Protein AF-A0A080WN33-F1 (afdb_monomer_lite)

Secondary structure (DSSP, 8-state):
--SGGGEEEEEEEEEE-TTSSEEEEEEE---TT-----TTHHHHHHTTT--TT-TT-THHHHHHHHSPP-HHHHHHHHHHHHHHT--

Organism: Trichophyton rubrum (strain ATCC MYA-4607 / CBS 118892) (NCBI:txid559305)

Structure (mmCIF, N/CA/C/O backbone):
data_AF-A0A080WN33-F1
#
_entry.id   AF-A0A080WN33-F1
#
loop_
_atom_site.group_PDB
_atom_site.id
_atom_site.type_symbol
_atom_site.label_atom_id
_atom_site.label_alt_id
_atom_site.label_comp_id
_atom_site.label_asym_id
_atom_site.label_entity_id
_atom_site.label_seq_id
_atom_site.pdbx_PDB_ins_code
_atom_site.Cartn_x
_atom_site.Cartn_y
_atom_site.Cartn_z
_atom_site.occupancy
_atom_site.B_iso_or_equiv
_atom_site.auth_seq_id
_atom_site.auth_comp_id
_atom_site.auth_asym_id
_atom_site.auth_atom_id
_atom_site.pdbx_PDB_model_num
ATOM 1 N N . MET A 1 1 ? -4.615 -1.430 -7.458 1.00 65.81 1 MET A N 1
ATOM 2 C CA . MET A 1 1 ? -3.995 -2.533 -6.702 1.00 65.81 1 MET A CA 1
ATOM 3 C C . MET A 1 1 ? -3.296 -1.998 -5.461 1.00 65.81 1 MET A C 1
ATOM 5 O O . MET A 1 1 ? -3.954 -2.030 -4.443 1.00 65.81 1 MET A O 1
ATOM 9 N N . PHE A 1 2 ? -2.082 -1.424 -5.506 1.00 63.00 2 PHE A N 1
ATOM 10 C CA . PHE A 1 2 ? -1.483 -0.802 -4.307 1.00 63.00 2 PHE A CA 1
ATOM 11 C C . PHE A 1 2 ? -1.476 0.736 -4.393 1.00 63.00 2 PHE A C 1
ATOM 13 O O . PHE A 1 2 ? -0.659 1.325 -5.100 1.00 63.00 2 PHE A O 1
ATOM 20 N N . ASN A 1 3 ? -2.458 1.368 -3.746 1.00 69.94 3 ASN A N 1
ATOM 21 C CA . ASN A 1 3 ? -2.664 2.819 -3.629 1.00 69.94 3 ASN A CA 1
ATOM 22 C C . ASN A 1 3 ? -3.384 3.088 -2.291 1.00 69.94 3 ASN A C 1
ATOM 24 O O . ASN A 1 3 ? -4.150 2.226 -1.859 1.00 69.94 3 ASN A O 1
ATOM 28 N N . GLY A 1 4 ? -3.214 4.263 -1.677 1.00 62.06 4 GLY A N 1
ATOM 29 C CA . GLY A 1 4 ? -3.856 4.628 -0.409 1.00 62.06 4 GLY A CA 1
ATOM 30 C C . GLY A 1 4 ? -5.383 4.505 -0.440 1.00 62.06 4 GLY A C 1
ATOM 31 O O . GLY A 1 4 ? -5.994 4.109 0.544 1.00 62.06 4 GLY A O 1
ATOM 32 N N . LYS A 1 5 ? -6.006 4.709 -1.609 1.00 77.38 5 LYS A N 1
ATOM 33 C CA . LYS A 1 5 ? -7.458 4.523 -1.818 1.00 77.38 5 LYS A CA 1
ATOM 34 C C . LYS A 1 5 ? -7.940 3.072 -1.677 1.00 77.38 5 LYS A C 1
ATOM 36 O O . LYS A 1 5 ? -9.129 2.852 -1.474 1.00 77.38 5 LYS A O 1
ATOM 41 N N . ASN A 1 6 ? -7.037 2.100 -1.788 1.00 82.00 6 ASN A N 1
ATOM 42 C CA . ASN A 1 6 ? -7.347 0.675 -1.670 1.00 82.00 6 ASN A CA 1
ATOM 43 C C . ASN A 1 6 ? -7.072 0.149 -0.249 1.00 82.00 6 ASN A C 1
ATOM 45 O O . 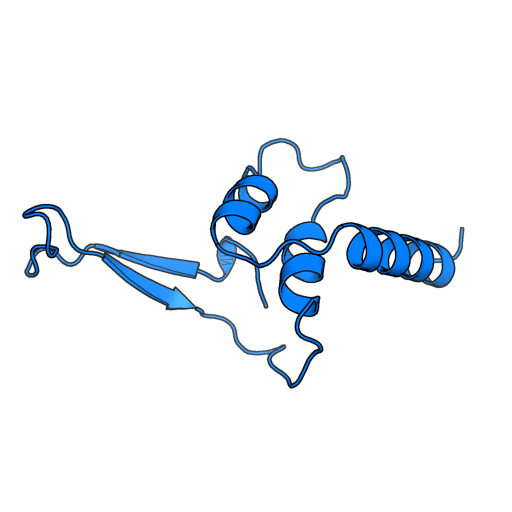ASN A 1 6 ? -7.177 -1.053 -0.019 1.00 82.00 6 ASN A O 1
ATOM 49 N N . ILE A 1 7 ? -6.729 1.023 0.703 1.00 84.88 7 ILE A N 1
ATOM 50 C CA . ILE A 1 7 ? -6.546 0.672 2.112 1.00 84.88 7 ILE A CA 1
ATOM 51 C C . ILE A 1 7 ? -7.753 1.174 2.896 1.00 84.88 7 ILE A C 1
ATOM 53 O O . ILE A 1 7 ? -7.986 2.375 3.013 1.00 84.88 7 ILE A O 1
ATOM 57 N N . LEU A 1 8 ? -8.520 0.238 3.447 1.00 88.19 8 LEU A N 1
ATOM 58 C CA . LEU A 1 8 ? -9.604 0.531 4.370 1.00 88.19 8 LEU A CA 1
ATOM 59 C C . LEU A 1 8 ? -9.060 0.514 5.798 1.00 88.19 8 LEU A C 1
ATOM 61 O O . LEU A 1 8 ? -8.408 -0.448 6.204 1.00 88.19 8 LEU A O 1
ATOM 65 N N . VAL A 1 9 ? -9.372 1.560 6.558 1.00 89.50 9 VAL A N 1
ATOM 66 C CA . VAL A 1 9 ? -9.057 1.665 7.984 1.00 89.50 9 VAL A CA 1
ATOM 67 C C . VAL A 1 9 ? -10.364 1.878 8.736 1.00 89.50 9 VAL A C 1
ATOM 69 O O . VAL A 1 9 ? -11.073 2.850 8.479 1.00 89.50 9 VAL A O 1
ATOM 72 N N . ALA A 1 10 ? -10.686 0.976 9.657 1.00 90.62 10 ALA A N 1
ATOM 73 C CA . ALA A 1 10 ? -11.850 1.081 10.528 1.00 90.62 10 ALA A CA 1
ATOM 74 C C . ALA A 1 10 ? -11.399 1.112 11.990 1.00 90.62 10 ALA A C 1
ATOM 76 O O . ALA A 1 10 ? -10.643 0.250 12.426 1.00 90.62 10 ALA A O 1
ATOM 77 N N . GLU A 1 11 ? -11.844 2.106 12.758 1.00 90.62 11 GLU A N 1
ATOM 78 C CA . GLU A 1 11 ? -11.596 2.128 14.201 1.00 90.62 11 GLU A CA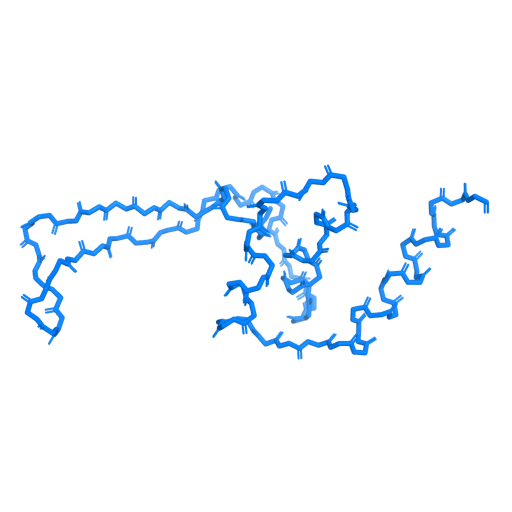 1
ATOM 79 C C . GLU A 1 11 ? -12.457 1.067 14.892 1.00 90.62 11 GLU A C 1
ATOM 81 O O . GLU A 1 11 ? -13.663 0.978 14.652 1.00 90.62 11 GLU A O 1
ATOM 86 N N . ASN A 1 12 ? -11.836 0.278 15.766 1.00 89.00 12 ASN A N 1
ATOM 87 C CA . ASN A 1 12 ? -12.515 -0.729 16.564 1.00 89.00 12 ASN A CA 1
ATOM 88 C C . ASN A 1 12 ? -12.592 -0.259 18.026 1.00 89.00 12 ASN A C 1
ATOM 90 O O . ASN A 1 12 ? -11.646 -0.470 18.787 1.00 89.00 12 ASN A O 1
ATOM 94 N N . PRO A 1 13 ? -13.708 0.364 18.451 1.00 85.50 13 PRO A N 1
ATOM 95 C CA . PRO A 1 13 ? -13.823 0.947 19.788 1.00 85.50 13 PRO A CA 1
ATOM 96 C C . PRO A 1 13 ? -13.883 -0.106 20.903 1.00 85.50 13 PRO A C 1
ATOM 98 O O . PRO A 1 13 ? -13.680 0.219 22.069 1.00 85.50 13 PRO A O 1
ATOM 101 N N . ASN A 1 14 ? -14.153 -1.369 20.560 1.00 86.56 14 ASN A N 1
ATOM 102 C CA . ASN A 1 14 ? -14.245 -2.470 21.518 1.00 86.56 14 ASN A CA 1
ATOM 103 C C . ASN A 1 14 ? -12.893 -3.149 21.771 1.00 86.56 14 ASN A C 1
ATOM 105 O O . ASN A 1 14 ? -12.808 -4.066 22.589 1.00 86.56 14 ASN A O 1
ATOM 109 N N . ARG A 1 15 ? -11.841 -2.724 21.065 1.00 86.38 15 ARG A N 1
ATOM 110 C CA . ARG A 1 15 ? -10.501 -3.285 21.170 1.00 86.38 15 ARG A CA 1
ATOM 111 C C . ARG A 1 15 ? -9.515 -2.178 21.516 1.00 86.38 15 ARG A C 1
ATOM 113 O O . ARG A 1 15 ? -9.495 -1.117 20.902 1.00 86.38 15 ARG A O 1
ATOM 120 N N . ILE A 1 16 ? -8.669 -2.451 22.498 1.00 84.44 16 ILE A N 1
ATOM 121 C CA . ILE A 1 16 ? -7.523 -1.609 22.831 1.00 84.44 16 ILE A CA 1
ATOM 122 C C . ILE A 1 16 ? -6.302 -2.257 22.177 1.00 84.44 16 ILE A C 1
ATOM 124 O O . ILE A 1 16 ? -6.193 -3.484 22.146 1.00 84.44 16 ILE A O 1
ATOM 128 N N . ASN A 1 17 ? -5.428 -1.450 21.579 1.00 85.00 17 ASN A N 1
ATOM 129 C CA . ASN A 1 17 ? -4.191 -1.958 20.993 1.00 85.00 17 ASN A CA 1
ATOM 130 C C . ASN A 1 17 ? -3.187 -2.382 22.085 1.00 85.00 17 ASN A C 1
ATOM 132 O O . ASN A 1 17 ? -3.365 -2.081 23.266 1.00 85.00 17 ASN A O 1
ATOM 136 N N . ASP A 1 18 ? -2.095 -3.032 21.687 1.00 84.12 18 ASP A N 1
ATOM 137 C CA . ASP A 1 18 ? -1.089 -3.569 22.620 1.00 84.12 18 ASP A CA 1
ATOM 138 C C . ASP A 1 18 ? -0.360 -2.487 23.448 1.00 84.12 18 ASP A C 1
ATOM 140 O O . ASP A 1 18 ? 0.351 -2.794 24.400 1.00 84.12 18 ASP A O 1
ATOM 144 N N . GLN A 1 19 ? -0.546 -1.210 23.103 1.00 86.56 19 GLN A N 1
ATOM 145 C CA . GLN A 1 19 ? 0.028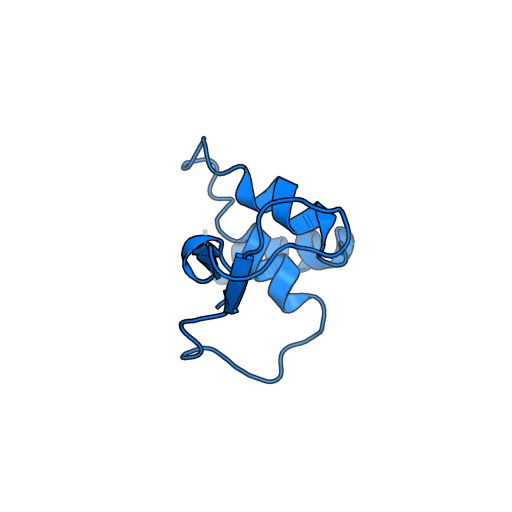 -0.041 23.774 1.00 86.56 19 GLN A CA 1
ATOM 146 C C . GLN A 1 19 ? -1.008 0.718 24.625 1.00 86.56 19 GLN A C 1
ATOM 148 O O . GLN A 1 19 ? -0.727 1.818 25.099 1.00 86.56 19 GLN A O 1
ATOM 153 N N . GLY A 1 20 ? -2.212 0.168 24.820 1.00 84.31 20 GLY A N 1
ATOM 154 C CA . GLY A 1 20 ? -3.268 0.810 25.609 1.00 84.31 20 GLY A CA 1
ATOM 155 C C . GLY A 1 20 ? -4.050 1.906 24.866 1.00 84.31 20 GLY A C 1
ATOM 156 O O . GLY A 1 20 ? -4.838 2.616 25.485 1.00 84.31 20 GLY A O 1
ATOM 157 N N . GLY A 1 21 ? -3.833 2.066 23.558 1.00 88.00 21 GLY A N 1
ATOM 158 C CA . GLY A 1 21 ? -4.466 3.077 22.706 1.00 88.00 21 GLY A CA 1
ATOM 159 C C . GLY A 1 21 ? -5.570 2.535 21.790 1.00 88.00 21 GLY A C 1
ATOM 160 O O . GLY A 1 21 ? -5.995 1.384 21.892 1.00 88.00 21 GLY A O 1
ATOM 161 N N . ARG A 1 22 ? -6.024 3.382 20.855 1.00 91.12 22 ARG A N 1
ATOM 162 C CA . ARG A 1 22 ? -7.052 3.037 19.854 1.00 91.12 22 ARG A CA 1
ATOM 163 C C . ARG A 1 22 ? -6.620 1.855 18.982 1.00 91.12 22 ARG A C 1
ATOM 165 O O . ARG A 1 22 ? -5.465 1.790 18.553 1.00 91.12 22 ARG A O 1
ATOM 172 N N . SER A 1 23 ? -7.551 0.948 18.698 1.00 91.25 23 SER A N 1
ATOM 173 C CA . SER A 1 23 ? -7.344 -0.173 17.780 1.00 91.25 23 SER A CA 1
ATOM 174 C C . SER A 1 23 ? -7.986 0.107 16.425 1.00 91.25 23 SER A C 1
ATOM 176 O O . SER A 1 23 ? -9.053 0.717 16.348 1.00 91.25 23 SER A O 1
ATOM 178 N N . PHE A 1 24 ? -7.328 -0.344 15.360 1.00 90.62 24 PHE A N 1
ATOM 179 C CA . PHE A 1 24 ? -7.796 -0.184 13.991 1.00 90.62 24 PHE A CA 1
ATOM 180 C C . PHE A 1 24 ? -7.729 -1.522 13.265 1.00 90.62 24 PHE A C 1
ATOM 182 O O . PHE A 1 24 ? -6.711 -2.214 13.324 1.00 90.62 24 PHE A O 1
ATOM 189 N N . ASP A 1 25 ? -8.800 -1.850 12.556 1.00 90.06 25 ASP A N 1
ATOM 190 C CA . ASP A 1 25 ? -8.845 -2.942 11.599 1.00 90.06 25 ASP A CA 1
ATOM 191 C C . ASP A 1 25 ? -8.449 -2.379 10.227 1.00 90.06 25 ASP A C 1
ATOM 193 O O . ASP A 1 25 ? -9.074 -1.448 9.711 1.00 90.06 25 ASP A O 1
ATOM 197 N N . ILE A 1 26 ? -7.366 -2.914 9.660 1.00 89.69 26 ILE A N 1
ATOM 198 C CA . ILE A 1 26 ? -6.800 -2.472 8.382 1.00 89.69 26 ILE A CA 1
ATOM 199 C C . ILE A 1 26 ? -6.992 -3.589 7.361 1.00 89.69 26 ILE A C 1
ATOM 201 O O . ILE A 1 26 ? -6.601 -4.730 7.606 1.00 89.69 26 ILE A O 1
ATOM 205 N N . ALA A 1 27 ? -7.568 -3.261 6.208 1.00 88.94 27 ALA A N 1
ATOM 206 C CA . ALA A 1 27 ? -7.787 -4.211 5.127 1.00 88.94 27 ALA A CA 1
ATOM 207 C C . ALA A 1 27 ? -7.360 -3.629 3.778 1.00 88.94 27 ALA A C 1
ATOM 209 O O . ALA A 1 27 ? -7.672 -2.483 3.455 1.00 88.94 27 ALA A O 1
ATOM 210 N N . LEU A 1 28 ? -6.695 -4.450 2.962 1.00 87.06 28 LEU A N 1
ATOM 211 C CA . LEU A 1 28 ? -6.501 -4.153 1.546 1.00 87.06 28 LEU A CA 1
ATOM 212 C C . LEU A 1 28 ? -7.757 -4.585 0.784 1.00 87.06 28 LEU A C 1
ATOM 214 O O . LEU A 1 28 ? -8.214 -5.726 0.906 1.00 87.06 28 LEU A O 1
ATOM 218 N N . VAL A 1 29 ? -8.319 -3.671 0.005 1.00 87.00 29 VAL A N 1
ATOM 219 C CA . VAL A 1 29 ? -9.524 -3.883 -0.801 1.00 87.00 29 VAL A CA 1
ATOM 220 C C . VAL A 1 29 ? -9.209 -3.719 -2.289 1.00 87.00 29 VAL A C 1
ATOM 222 O O . VAL A 1 29 ? -8.112 -3.307 -2.660 1.00 87.00 29 VAL A O 1
ATOM 225 N N . ASP A 1 30 ? -10.176 -4.046 -3.151 1.00 81.81 30 ASP A N 1
ATOM 226 C CA . ASP A 1 30 ? -10.042 -3.897 -4.607 1.00 81.81 30 ASP A CA 1
ATOM 227 C C . ASP A 1 30 ? -8.863 -4.709 -5.201 1.00 81.81 30 ASP A C 1
ATOM 229 O O . ASP A 1 30 ? -7.841 -4.201 -5.679 1.00 81.81 30 ASP A O 1
ATOM 233 N N . TRP A 1 31 ? -9.033 -6.035 -5.141 1.00 84.25 31 TRP A N 1
ATOM 234 C CA . TRP A 1 31 ? -8.085 -7.052 -5.611 1.00 84.25 31 TRP A CA 1
ATOM 235 C C . TRP A 1 31 ? -8.227 -7.387 -7.105 1.00 84.25 31 TRP A C 1
ATOM 237 O O . TRP A 1 31 ? -7.663 -8.374 -7.568 1.00 84.25 31 TRP A O 1
ATOM 247 N N . THR A 1 32 ? -8.969 -6.602 -7.889 1.00 83.06 32 THR A N 1
ATOM 248 C CA . THR A 1 32 ? -9.285 -6.924 -9.297 1.00 83.06 32 THR A CA 1
ATOM 249 C C . THR A 1 32 ? -8.050 -7.117 -10.173 1.00 83.06 32 THR A C 1
ATOM 251 O O . THR A 1 32 ? -8.073 -7.875 -11.136 1.00 83.06 32 THR A O 1
ATOM 254 N N . ASN A 1 33 ? -6.960 -6.432 -9.833 1.00 77.19 33 ASN A N 1
ATOM 255 C CA . ASN A 1 33 ? -5.691 -6.496 -10.548 1.00 77.19 33 ASN A CA 1
ATOM 256 C C . ASN A 1 33 ? -4.636 -7.304 -9.783 1.00 77.19 33 ASN A C 1
ATOM 258 O O . ASN A 1 33 ? -3.449 -7.095 -10.017 1.00 77.19 33 ASN A O 1
ATOM 262 N N . ALA A 1 34 ? -5.052 -8.166 -8.851 1.00 83.12 34 ALA A N 1
ATOM 263 C CA . ALA A 1 34 ? -4.147 -9.013 -8.096 1.00 83.12 34 ALA A CA 1
ATOM 264 C C . ALA A 1 34 ? -3.566 -10.141 -8.937 1.00 83.12 34 ALA A C 1
ATOM 266 O O . ALA A 1 34 ? -4.251 -10.765 -9.743 1.00 83.12 34 ALA A O 1
ATOM 267 N N . GLY A 1 35 ? -2.281 -10.401 -8.733 1.00 84.88 35 GLY A N 1
ATOM 268 C CA . GLY A 1 35 ? -1.558 -11.405 -9.486 1.00 84.88 35 GLY A CA 1
ATOM 269 C C . GLY A 1 35 ? -0.167 -11.638 -8.925 1.00 84.88 35 GLY A C 1
ATOM 270 O O . GLY A 1 35 ? 0.297 -10.932 -8.030 1.00 84.88 35 GLY A O 1
ATOM 271 N N . TRP A 1 36 ? 0.492 -12.644 -9.486 1.00 86.81 36 TRP A N 1
ATOM 272 C CA . TRP A 1 36 ? 1.876 -12.974 -9.185 1.00 86.81 36 TRP A CA 1
ATOM 273 C C . TRP A 1 36 ? 2.785 -12.007 -9.933 1.00 86.81 36 TRP A C 1
ATOM 275 O O . TRP A 1 36 ? 3.189 -12.254 -11.069 1.00 86.81 36 TRP A O 1
ATOM 285 N N . TYR A 1 37 ? 3.049 -10.871 -9.301 1.00 84.94 37 TYR A N 1
ATOM 286 C CA . TYR A 1 37 ? 3.972 -9.871 -9.811 1.00 84.94 37 TYR A CA 1
ATOM 287 C C . TYR A 1 37 ? 5.330 -9.972 -9.108 1.00 84.94 37 TYR A C 1
ATOM 289 O O . TYR A 1 37 ? 5.403 -10.478 -7.990 1.00 84.94 37 TYR A O 1
ATOM 297 N N . PRO A 1 38 ? 6.412 -9.480 -9.735 1.00 85.56 38 PRO A N 1
ATOM 298 C CA . PRO A 1 38 ? 7.706 -9.370 -9.072 1.00 85.56 38 PRO A CA 1
ATOM 299 C C . PRO A 1 38 ? 7.639 -8.513 -7.800 1.00 85.56 38 PRO A C 1
ATOM 301 O O . PRO A 1 38 ? 6.904 -7.532 -7.764 1.00 85.56 38 PRO A O 1
ATOM 304 N N . ASP A 1 39 ? 8.495 -8.788 -6.816 1.00 83.69 39 ASP A N 1
ATOM 305 C CA . ASP A 1 39 ? 8.471 -8.136 -5.489 1.00 83.69 39 ASP A CA 1
ATOM 306 C C . ASP A 1 39 ? 8.550 -6.596 -5.516 1.00 83.69 39 ASP A C 1
ATOM 308 O O . ASP A 1 39 ? 8.100 -5.910 -4.606 1.00 83.69 39 ASP A O 1
ATOM 312 N N . PHE A 1 40 ? 9.124 -6.013 -6.572 1.00 82.50 40 PHE A N 1
ATOM 313 C CA . PHE A 1 40 ? 9.231 -4.557 -6.724 1.00 82.50 40 PHE A CA 1
ATOM 314 C C . PHE A 1 40 ? 7.959 -3.905 -7.296 1.00 82.50 40 PHE A C 1
ATOM 316 O O . PHE A 1 40 ? 7.898 -2.680 -7.424 1.00 82.50 40 PHE A O 1
ATOM 323 N N . TRP A 1 41 ? 6.967 -4.702 -7.699 1.00 83.88 41 TRP A N 1
ATOM 324 C CA . TRP A 1 41 ? 5.777 -4.239 -8.405 1.00 83.88 41 TRP A CA 1
ATOM 325 C C . TRP A 1 41 ? 4.904 -3.331 -7.549 1.00 83.88 41 TRP A C 1
ATOM 327 O O . TRP A 1 41 ? 4.428 -2.309 -8.037 1.00 83.88 41 TRP A O 1
ATOM 337 N N . GLU A 1 42 ? 4.734 -3.650 -6.267 1.00 81.75 42 GLU A N 1
ATOM 338 C CA . GLU A 1 42 ? 3.948 -2.820 -5.349 1.00 81.75 42 GLU A CA 1
ATOM 339 C C . GLU A 1 42 ? 4.591 -1.449 -5.145 1.00 81.75 42 GLU A C 1
ATOM 341 O O . GLU A 1 42 ? 3.907 -0.430 -5.225 1.00 81.75 42 GLU A O 1
ATOM 346 N N . PHE A 1 43 ? 5.920 -1.412 -5.009 1.00 82.00 43 PHE A N 1
ATOM 347 C CA . PHE A 1 43 ? 6.680 -0.166 -4.937 1.00 82.00 43 PHE A CA 1
ATOM 348 C C . 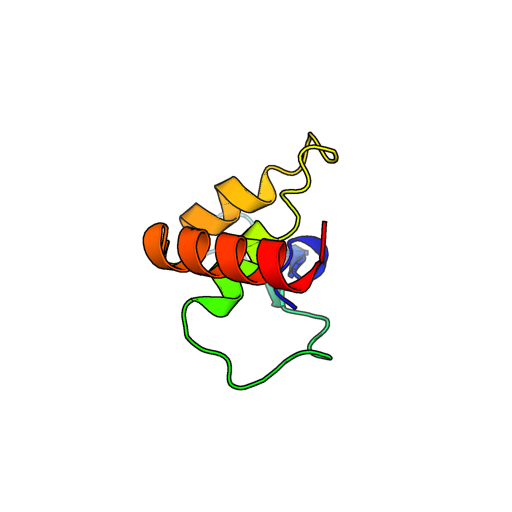PHE A 1 43 ? 6.545 0.659 -6.225 1.00 82.00 43 PHE A C 1
ATOM 350 O O . PHE A 1 43 ? 6.304 1.864 -6.178 1.00 82.00 43 PHE A O 1
ATOM 357 N N . PHE A 1 44 ? 6.631 0.012 -7.392 1.00 81.00 44 PHE A N 1
ATOM 358 C CA . PHE A 1 44 ? 6.403 0.674 -8.677 1.00 81.00 44 PHE A CA 1
ATOM 359 C C . PHE A 1 44 ? 4.977 1.237 -8.794 1.00 81.00 44 PHE A C 1
ATOM 361 O O . PHE A 1 44 ? 4.797 2.375 -9.223 1.00 81.00 44 PHE A O 1
ATOM 368 N N . ARG A 1 45 ? 3.960 0.479 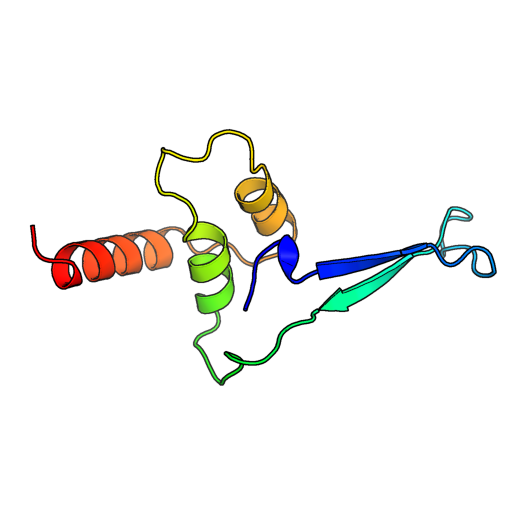-8.368 1.00 79.69 45 ARG A N 1
ATOM 369 C CA . ARG A 1 45 ? 2.555 0.912 -8.374 1.00 79.69 45 ARG A CA 1
ATOM 370 C C . ARG A 1 45 ? 2.299 2.070 -7.416 1.00 79.69 45 ARG A C 1
ATOM 372 O O . ARG A 1 45 ? 1.620 3.011 -7.819 1.00 79.69 45 ARG A O 1
ATOM 379 N N . ALA A 1 46 ? 2.884 2.042 -6.220 1.00 79.19 46 ALA A N 1
ATOM 380 C CA . ALA A 1 46 ? 2.835 3.151 -5.269 1.00 79.19 46 ALA A CA 1
ATOM 381 C C . ALA A 1 46 ? 3.521 4.416 -5.816 1.00 79.19 46 ALA A C 1
ATOM 383 O O . ALA A 1 46 ? 3.094 5.525 -5.519 1.00 79.19 46 ALA A O 1
ATOM 384 N N . ALA A 1 47 ? 4.545 4.252 -6.663 1.00 74.62 47 ALA A N 1
ATOM 385 C CA . ALA A 1 47 ? 5.268 5.334 -7.333 1.00 74.62 47 ALA A CA 1
ATOM 386 C C . ALA A 1 47 ? 4.636 5.806 -8.657 1.00 74.62 47 ALA A C 1
ATOM 388 O O . ALA A 1 47 ? 5.106 6.783 -9.246 1.00 74.62 47 ALA A O 1
ATOM 389 N N . SER A 1 48 ? 3.617 5.102 -9.159 1.00 67.88 48 SER A N 1
ATOM 390 C CA . SER A 1 48 ? 2.966 5.370 -10.446 1.00 67.88 48 SER A CA 1
ATOM 391 C C . SER A 1 48 ? 2.132 6.661 -10.500 1.00 67.88 48 SER A C 1
ATOM 393 O O . SER A 1 48 ? 2.012 7.192 -11.603 1.00 67.88 48 SER A O 1
ATOM 395 N N . PRO A 1 49 ? 1.582 7.209 -9.392 1.00 62.22 49 PRO A N 1
ATOM 396 C CA . PRO A 1 49 ? 0.953 8.528 -9.397 1.00 62.22 49 PRO A CA 1
ATOM 397 C C . PRO A 1 49 ? 1.927 9.689 -9.616 1.00 62.22 49 PRO A C 1
ATOM 399 O O . PRO A 1 49 ? 1.470 10.820 -9.684 1.00 62.22 49 PRO A O 1
ATOM 402 N N . MET A 1 50 ? 3.242 9.455 -9.762 1.00 53.59 50 MET A N 1
ATOM 403 C CA . MET A 1 50 ? 4.224 10.508 -10.069 1.00 53.59 50 MET A CA 1
ATOM 404 C C . MET A 1 50 ? 4.117 11.058 -11.505 1.00 53.59 50 MET A C 1
ATOM 406 O O . MET A 1 50 ? 5.122 11.264 -12.186 1.00 53.59 50 MET A O 1
ATOM 410 N N . GLY A 1 51 ? 2.904 11.336 -11.978 1.00 50.88 51 GLY A N 1
ATOM 411 C CA . GLY A 1 51 ? 2.706 12.547 -12.753 1.00 50.88 51 GLY A CA 1
ATOM 412 C C . GLY A 1 51 ? 2.865 13.700 -11.771 1.00 50.88 51 GLY A C 1
ATOM 413 O O . GLY A 1 51 ? 2.130 13.779 -10.794 1.00 50.88 51 GLY A O 1
ATOM 414 N N . PHE A 1 52 ? 3.827 14.585 -12.012 1.00 45.22 52 PHE A N 1
ATOM 415 C CA . PHE A 1 52 ? 4.070 15.812 -11.238 1.00 45.22 52 PHE A CA 1
ATOM 416 C C . PHE A 1 52 ? 2.836 16.751 -11.113 1.00 45.22 52 PHE A C 1
ATOM 418 O O . PHE A 1 52 ? 2.957 17.839 -10.563 1.00 45.22 52 PHE A O 1
ATOM 425 N N . GLU A 1 53 ? 1.664 16.348 -11.617 1.00 46.56 53 GLU A N 1
ATOM 426 C CA . GLU A 1 53 ? 0.397 17.085 -11.627 1.00 46.56 53 GLU A CA 1
ATOM 427 C C . GLU A 1 53 ? -0.489 16.884 -10.391 1.00 46.56 53 GLU A C 1
ATOM 429 O O . GLU A 1 53 ? -1.394 17.685 -10.182 1.00 46.56 53 GLU A O 1
ATOM 434 N N . TYR A 1 54 ? -0.239 15.885 -9.540 1.00 46.38 54 TYR A N 1
ATOM 435 C CA . TYR A 1 54 ? -1.005 15.711 -8.299 1.00 46.38 54 TYR A CA 1
ATOM 436 C C . TYR A 1 54 ? -0.109 15.965 -7.090 1.00 46.38 54 TYR A C 1
ATOM 438 O O . TYR A 1 54 ? 0.341 15.052 -6.400 1.00 46.38 54 TYR A O 1
ATOM 446 N N . GLY A 1 55 ? 0.185 17.247 -6.871 1.00 47.53 55 GLY A N 1
ATOM 447 C CA . GLY A 1 55 ? 0.645 17.719 -5.571 1.00 47.53 55 GLY A CA 1
ATOM 448 C C . GLY A 1 55 ? -0.413 17.413 -4.509 1.00 47.53 55 GLY A C 1
ATOM 449 O O . GLY A 1 55 ? -1.599 17.528 -4.792 1.00 47.53 55 GLY A O 1
ATOM 450 N N . GLU A 1 56 ? 0.055 17.035 -3.317 1.00 51.75 56 GLU A N 1
ATOM 451 C CA . GLU A 1 56 ? -0.682 16.721 -2.072 1.00 51.75 56 GLU A CA 1
ATOM 452 C C . GLU A 1 56 ? -0.810 15.244 -1.671 1.00 51.75 56 GLU A C 1
ATOM 454 O O . GLU A 1 56 ? -1.181 14.992 -0.529 1.00 51.75 56 GLU A O 1
ATOM 459 N N . ASP A 1 57 ? -0.431 14.264 -2.498 1.00 64.81 57 ASP A N 1
ATOM 460 C CA . ASP A 1 57 ? -0.463 12.862 -2.049 1.00 64.81 57 ASP A CA 1
ATOM 461 C C . ASP A 1 57 ? 0.878 12.455 -1.400 1.00 64.81 57 ASP A C 1
ATOM 463 O O . ASP A 1 57 ? 1.844 12.094 -2.081 1.00 64.81 57 ASP A O 1
ATOM 467 N N . ASP A 1 58 ? 0.966 12.535 -0.063 1.00 75.00 58 ASP A N 1
ATOM 468 C CA . ASP A 1 58 ? 2.125 12.049 0.707 1.00 75.00 58 ASP A CA 1
ATOM 469 C C . ASP A 1 58 ? 2.255 10.516 0.670 1.00 75.00 58 ASP A C 1
ATOM 471 O O . ASP A 1 58 ? 3.266 9.970 1.121 1.00 75.00 58 ASP A O 1
ATOM 475 N N . TRP A 1 59 ? 1.284 9.830 0.054 1.00 77.69 59 TRP A N 1
ATOM 476 C CA . TRP A 1 59 ? 1.222 8.385 -0.111 1.00 77.69 59 TRP A CA 1
ATOM 477 C C . TRP A 1 59 ? 2.531 7.763 -0.577 1.00 77.69 59 TRP A C 1
ATOM 479 O O . TRP A 1 59 ? 2.940 6.749 -0.022 1.00 77.69 59 TRP A O 1
ATOM 489 N N . PHE A 1 60 ? 3.218 8.347 -1.562 1.00 77.25 60 PHE A N 1
ATOM 490 C CA . PHE A 1 60 ? 4.484 7.776 -2.022 1.00 77.25 60 PHE A CA 1
ATOM 491 C C . PHE A 1 60 ? 5.538 7.751 -0.906 1.00 77.25 60 PHE A C 1
ATOM 493 O O . PHE A 1 60 ? 6.203 6.735 -0.713 1.00 77.25 60 PHE A O 1
ATOM 500 N N . TRP A 1 61 ? 5.659 8.845 -0.151 1.00 78.38 61 TRP A N 1
ATOM 501 C CA . TRP A 1 61 ? 6.604 8.952 0.958 1.00 78.38 61 TRP A CA 1
ATOM 502 C C . TRP A 1 61 ? 6.213 8.029 2.112 1.00 78.38 61 TRP A C 1
ATOM 504 O O . TRP A 1 61 ? 7.071 7.346 2.664 1.00 78.38 61 TRP A O 1
ATOM 514 N N . ARG A 1 62 ? 4.916 7.935 2.425 1.00 81.44 62 ARG A N 1
ATOM 515 C CA . ARG A 1 62 ? 4.392 7.017 3.449 1.00 81.44 62 ARG A CA 1
ATOM 516 C C . ARG A 1 62 ? 4.566 5.557 3.065 1.00 81.44 62 ARG A C 1
ATOM 518 O O . ARG A 1 62 ? 4.954 4.746 3.895 1.00 81.44 62 ARG A O 1
ATOM 525 N N . ALA A 1 63 ? 4.352 5.220 1.798 1.00 81.75 63 ALA A N 1
ATOM 526 C CA . ALA A 1 63 ? 4.530 3.867 1.292 1.00 81.75 63 ALA A CA 1
ATOM 527 C C . ALA A 1 63 ? 5.976 3.381 1.444 1.00 81.75 63 ALA A C 1
ATOM 529 O O . ALA A 1 63 ? 6.202 2.198 1.676 1.00 81.75 63 ALA A O 1
ATOM 530 N N . GLN A 1 64 ? 6.961 4.281 1.382 1.00 81.62 64 GLN A N 1
ATOM 531 C CA . GLN A 1 64 ? 8.365 3.944 1.630 1.00 81.62 64 GLN A CA 1
ATOM 532 C C . GLN A 1 64 ? 8.671 3.579 3.088 1.00 81.62 64 GLN A C 1
ATOM 534 O O . GLN A 1 64 ? 9.699 2.954 3.334 1.00 81.62 64 GLN A O 1
ATOM 539 N N . GLU A 1 65 ? 7.811 3.940 4.045 1.00 85.19 65 GLU A N 1
ATOM 540 C CA . GLU A 1 65 ? 8.000 3.591 5.459 1.00 85.19 65 GLU A CA 1
ATOM 541 C C . GLU A 1 65 ? 7.754 2.095 5.719 1.00 85.19 65 GLU A C 1
ATOM 543 O O . GLU A 1 65 ? 8.298 1.543 6.674 1.00 85.19 65 GLU A O 1
ATOM 548 N N . PHE A 1 66 ? 6.964 1.427 4.868 1.00 83.38 66 PHE A N 1
ATOM 549 C CA . PHE A 1 66 ? 6.570 0.026 5.064 1.00 83.38 66 PHE A CA 1
ATOM 550 C C . PHE A 1 66 ? 6.765 -0.884 3.838 1.00 83.38 66 PHE A C 1
ATOM 552 O O . PHE A 1 66 ? 6.718 -2.104 3.984 1.00 83.38 66 PHE A O 1
ATOM 559 N N . LEU A 1 67 ? 7.012 -0.341 2.640 1.00 84.56 67 LEU A N 1
ATOM 560 C CA . LEU A 1 67 ? 7.421 -1.118 1.466 1.00 84.56 67 LEU A CA 1
ATOM 561 C C . LEU A 1 67 ? 8.942 -1.153 1.327 1.00 84.56 67 LEU A C 1
ATOM 563 O O . LEU A 1 67 ? 9.641 -0.169 1.567 1.00 84.56 67 LEU A O 1
ATOM 567 N N . GLN A 1 68 ? 9.461 -2.268 0.812 1.00 85.25 68 GLN A N 1
ATOM 568 C CA . GLN A 1 68 ? 10.859 -2.331 0.411 1.00 85.25 68 GLN A CA 1
ATOM 569 C C . GLN A 1 68 ? 11.123 -1.385 -0.769 1.00 8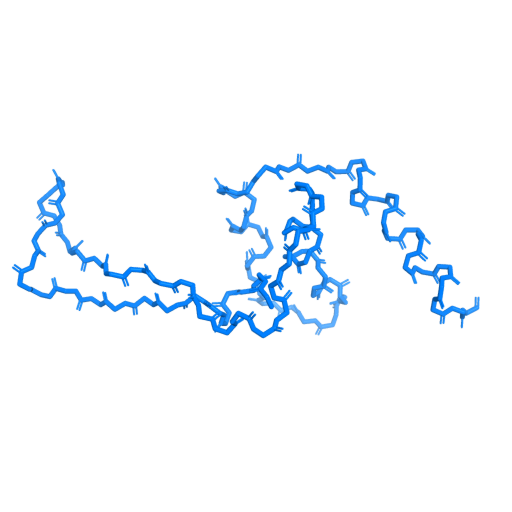5.25 68 GLN A C 1
ATOM 571 O O . GLN A 1 68 ? 10.486 -1.466 -1.821 1.00 85.25 68 GLN A O 1
ATOM 576 N N . VAL A 1 69 ? 12.101 -0.497 -0.599 1.00 85.19 69 VAL A N 1
ATOM 577 C CA . VAL A 1 69 ? 12.444 0.520 -1.595 1.00 85.19 69 VAL A CA 1
ATOM 578 C C . VAL A 1 69 ? 13.416 -0.057 -2.624 1.00 85.19 69 VAL A C 1
ATOM 580 O O . VAL A 1 69 ? 14.468 -0.592 -2.277 1.00 85.19 69 VAL A O 1
ATOM 583 N N . TRP A 1 70 ? 13.101 0.114 -3.911 1.00 83.94 70 TRP A N 1
ATOM 584 C CA . TRP A 1 70 ? 13.933 -0.361 -5.024 1.00 83.94 70 TRP A CA 1
ATOM 585 C C . TRP A 1 70 ? 14.244 0.763 -6.029 1.00 83.94 70 TRP A C 1
ATOM 587 O O . TRP A 1 70 ? 13.707 0.750 -7.141 1.00 83.94 70 TRP A O 1
ATOM 597 N N . PRO A 1 71 ? 15.116 1.741 -5.700 1.00 81.69 71 PRO A N 1
ATOM 598 C CA . PRO A 1 71 ? 15.308 2.940 -6.524 1.00 81.69 71 PRO A CA 1
ATOM 599 C C . PRO A 1 71 ? 15.811 2.634 -7.941 1.00 81.69 71 PRO A C 1
ATOM 601 O O . PRO A 1 71 ? 15.297 3.178 -8.914 1.00 81.69 71 PRO A O 1
ATOM 604 N N . ALA A 1 72 ? 16.769 1.709 -8.072 1.00 85.38 72 ALA A N 1
ATOM 605 C CA . ALA A 1 72 ? 17.319 1.317 -9.370 1.00 85.38 72 ALA A CA 1
ATOM 606 C C . ALA A 1 72 ? 16.272 0.624 -10.262 1.00 85.38 72 ALA A C 1
ATOM 608 O O . ALA A 1 72 ? 16.145 0.954 -11.439 1.00 85.38 72 ALA A O 1
ATOM 609 N N . LYS A 1 73 ? 15.470 -0.294 -9.699 1.00 84.06 73 LYS A N 1
ATOM 610 C CA . LYS A 1 73 ? 14.395 -0.980 -10.442 1.00 84.06 73 LYS A CA 1
ATOM 611 C C . LYS A 1 73 ? 13.280 -0.010 -10.835 1.00 84.06 73 LYS A C 1
ATOM 613 O O . LYS A 1 73 ? 12.774 -0.094 -11.949 1.00 84.06 73 LYS A O 1
ATOM 618 N N . LEU A 1 74 ? 12.940 0.936 -9.957 1.00 83.00 74 LEU A N 1
ATOM 619 C CA . LEU A 1 74 ? 11.989 2.008 -10.255 1.00 83.00 74 LEU A CA 1
ATOM 620 C C . LEU A 1 74 ? 12.473 2.880 -11.422 1.00 83.00 74 LEU A C 1
ATOM 622 O O . LEU A 1 74 ? 11.689 3.169 -12.322 1.00 83.00 74 LEU A O 1
ATOM 626 N N . ALA A 1 75 ? 13.750 3.273 -11.432 1.00 83.50 75 ALA A N 1
ATOM 627 C CA . ALA A 1 75 ? 14.329 4.061 -12.518 1.00 83.50 75 ALA A CA 1
ATOM 628 C C . ALA A 1 75 ? 14.257 3.321 -13.864 1.00 83.50 75 ALA A C 1
ATOM 630 O O . ALA A 1 75 ? 13.790 3.891 -14.847 1.00 83.50 75 ALA A O 1
ATOM 631 N N . ILE A 1 76 ? 14.625 2.035 -13.888 1.00 85.38 76 ILE A N 1
ATOM 632 C CA . ILE A 1 76 ? 14.525 1.185 -15.086 1.00 85.38 76 ILE A CA 1
ATOM 633 C C . ILE A 1 76 ? 13.072 1.087 -15.561 1.00 85.38 76 ILE A C 1
ATOM 635 O O . ILE A 1 76 ? 12.794 1.327 -16.732 1.00 85.38 76 ILE A O 1
ATOM 639 N N . MET A 1 77 ? 12.129 0.799 -14.659 1.00 82.94 77 MET A N 1
ATOM 640 C CA . MET A 1 77 ? 10.714 0.684 -15.022 1.00 82.94 77 MET A CA 1
ATOM 641 C C . MET A 1 77 ? 10.129 1.995 -15.553 1.00 82.94 77 MET A C 1
ATOM 643 O O . MET A 1 77 ? 9.300 1.964 -16.454 1.00 82.94 77 MET A O 1
ATOM 647 N N . ARG A 1 78 ? 10.593 3.150 -15.065 1.00 79.38 78 ARG A N 1
ATOM 648 C CA . ARG A 1 78 ? 10.217 4.459 -15.623 1.00 79.38 78 ARG A CA 1
ATOM 649 C C . ARG A 1 78 ? 10.781 4.699 -17.012 1.00 79.38 78 ARG A C 1
ATOM 651 O O . ARG A 1 78 ? 10.086 5.265 -17.846 1.00 79.38 78 ARG A O 1
ATOM 658 N N . MET A 1 79 ? 12.027 4.300 -17.256 1.00 83.50 79 MET A N 1
ATOM 659 C CA . MET A 1 79 ? 12.618 4.393 -18.592 1.00 83.50 79 MET A CA 1
ATOM 660 C C . MET A 1 79 ? 11.831 3.532 -19.582 1.00 83.50 79 MET A C 1
ATOM 662 O O . MET A 1 79 ? 11.486 4.013 -20.654 1.00 83.50 79 MET A O 1
ATOM 666 N N . ILE A 1 80 ? 11.476 2.310 -19.177 1.00 83.12 80 ILE A N 1
ATOM 667 C CA . ILE A 1 80 ? 10.648 1.388 -19.961 1.00 83.12 80 ILE A CA 1
ATOM 668 C C . ILE A 1 80 ? 9.248 1.974 -20.199 1.00 83.12 80 ILE A C 1
ATOM 670 O O . ILE A 1 80 ? 8.810 2.027 -21.340 1.00 83.12 80 ILE A O 1
ATOM 674 N N . ASP A 1 81 ? 8.547 2.443 -19.163 1.00 77.31 81 ASP A N 1
ATOM 675 C CA . ASP A 1 81 ? 7.200 3.027 -19.292 1.00 77.31 81 ASP A CA 1
ATOM 676 C C . ASP A 1 81 ? 7.201 4.283 -20.182 1.00 77.31 81 ASP A C 1
ATOM 678 O O . ASP A 1 81 ? 6.299 4.461 -20.997 1.00 77.31 81 ASP A O 1
ATOM 682 N N . LYS A 1 82 ? 8.244 5.121 -20.097 1.00 77.31 82 LYS A N 1
ATOM 683 C CA . LYS A 1 82 ? 8.415 6.286 -20.977 1.00 77.31 82 LYS A CA 1
ATOM 684 C C . LYS A 1 82 ? 8.614 5.882 -22.441 1.00 77.31 82 LYS A C 1
ATOM 686 O O . LYS A 1 82 ? 8.014 6.504 -23.310 1.00 77.31 82 LYS A O 1
ATOM 691 N N . ASP A 1 83 ? 9.427 4.860 -22.698 1.00 76.88 83 ASP A N 1
ATOM 692 C CA . ASP A 1 83 ? 9.704 4.341 -24.045 1.00 76.88 83 ASP A CA 1
ATOM 693 C C . ASP A 1 83 ? 8.451 3.707 -24.679 1.00 76.88 83 ASP A C 1
ATOM 695 O O . ASP A 1 83 ? 8.113 3.978 -25.828 1.00 76.88 83 ASP A O 1
ATOM 699 N N . HIS A 1 84 ? 7.671 2.957 -23.890 1.00 67.38 84 HIS A N 1
ATOM 700 C CA . HIS A 1 84 ? 6.415 2.347 -24.344 1.00 67.38 84 HIS A CA 1
ATOM 701 C C . HIS A 1 84 ? 5.289 3.362 -24.593 1.00 67.38 84 HIS A C 1
ATOM 703 O O . HIS A 1 84 ? 4.380 3.080 -25.374 1.00 67.38 84 HIS A O 1
ATOM 709 N N . ARG A 1 85 ? 5.316 4.531 -23.938 1.00 64.25 85 ARG A N 1
ATOM 710 C CA . ARG A 1 85 ? 4.298 5.582 -24.112 1.00 64.25 85 ARG A CA 1
ATOM 711 C C . ARG A 1 85 ? 4.502 6.462 -25.344 1.00 64.25 85 ARG A C 1
ATOM 713 O O . ARG A 1 85 ? 3.631 7.290 -25.582 1.00 64.25 85 ARG A O 1
ATOM 720 N N . GLY A 1 86 ? 5.578 6.267 -26.113 1.00 55.69 86 GLY A N 1
ATOM 721 C CA . GLY A 1 86 ? 5.791 6.896 -27.419 1.00 55.69 86 GLY A CA 1
ATOM 722 C C . GLY A 1 86 ? 5.596 8.416 -27.424 1.00 55.69 86 GLY A C 1
ATOM 723 O O . GLY A 1 86 ? 4.531 8.898 -27.803 1.00 55.69 86 GLY A O 1
ATOM 724 N N . TYR A 1 87 ? 6.637 9.159 -27.050 1.00 49.09 87 TYR A N 1
ATOM 725 C CA . TYR A 1 87 ? 6.804 10.560 -27.451 1.00 49.09 87 TYR A CA 1
ATOM 726 C C . TYR A 1 87 ? 8.016 10.676 -28.366 1.00 49.09 87 TYR A C 1
ATOM 728 O O . TYR A 1 87 ? 9.085 10.166 -27.958 1.00 49.09 87 TYR A O 1
#

Foldseek 3Di:
DQEPVQKDKDWDPVDADPVRHTDIDIDGHDCVVPDPDPLCVNLLVQVVVPPVPDPPPCSNVVCVVPGDDDPPVSVVVVVVVVVVVPD

Sequence (87 aa):
MFNGKNILVAENPNRINDQGGRSFDIALVDWTNAGWYPDFWEFFRAASPMGFEYGEDDWFWRAQEFLQVWPAKLAIMRMIDKDHRGY

pLDDT: mean 78.35, std 11.89, range [45.22, 91.25]

Radius of gyration: 16.27 Å; chains: 1; bounding box: 32×31×53 Å